Protein AF-A0A1B6CMI6-F1 (afdb_monomer)

Radius of gyration: 24.62 Å; Cα contacts (8 Å, |Δi|>4): 101; chains: 1; bounding box: 76×28×47 Å

Sequence (164 aa):
NYIMKTLNIPPCNDCINSSYYKLIMKIILICFFIKLALCAVEEEKDDFLVKLGETLKKELTEKTDKEPHLVVTDLYDYY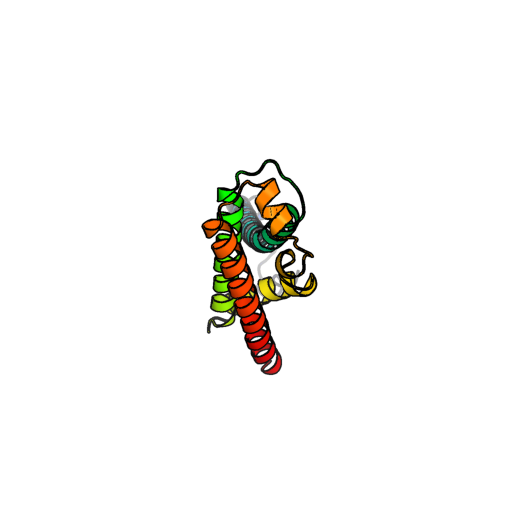NNLDDVLLLIKKKDAKERRKGMKLFRKIADQGGPPHLYADIDFDEVKELYGFKRKEMLNIKSIMNDTRELWERIELVSESKMRRH

pLDDT: mean 85.99, std 14.94, range [45.91, 98.31]

Nearest PDB structures (foldseek):
  4tx5-assembly1_A  TM=3.177E-01  e=3.308E+00  Homo sapiens
  4tx5-assembly1_B  TM=2.855E-01  e=5.852E+00  Homo sapiens
  8auw-assembly1_D  TM=3.269E-01  e=9.332E+00  Homo sapiens

Secondary structure (DSSP, 8-state):
--STTSS-----TTGGG-HHHHHHHHHHHHHHHHHHHHHHHHHHHHHHHHHHHHHHHHHHHS--SS-HHHHHHHHHHHHHHHHHHHHHHH-SSHHHHHHHHHHHHHHHTTTS-GGGSS---HHHHHHHHT--HHHHHHHHHHHHHHHHHHHHHHHHHHHHHTT-

Organism: NCBI:txid38151

Mean predicted aligned error: 10.54 Å

Foldseek 3Di:
DPPPPPDPDDPPVVCCPDPVVVVVVVVVVVVVVVVVVVVVVLVVVLVVLVVLLVVLLCLQAHADPDAPVVNLVSLVVSLVVLVCLLVQCPDPDPVSVVSSLSSLCVQVVVVHRNNLVHPGDLVVSCVSNVDDPVSSVSSVVSSVSSVVSNVVSVVSSVVVVVVD

Solvent-accessible surface area (backbone atoms only — not comparable to full-atom values): 9352 Å² total; per-residue (Å²): 136,80,79,71,78,82,55,97,67,79,89,62,82,74,54,77,76,34,70,64,52,57,49,51,52,51,51,54,50,50,53,50,50,54,53,50,53,55,52,51,57,55,51,54,60,61,46,44,62,55,52,50,26,52,50,49,28,47,60,46,66,42,88,64,96,68,58,55,70,54,59,54,48,51,54,52,50,51,41,52,56,49,49,50,34,45,52,26,49,67,41,86,53,67,68,52,18,49,50,18,47,51,49,50,47,62,36,48,79,69,79,35,67,50,45,79,74,49,85,60,52,66,70,56,43,30,62,72,53,66,53,50,73,70,53,52,49,50,53,55,48,54,54,48,55,39,49,57,51,48,56,51,40,51,56,54,50,55,64,56,62,78,75,112

Structure (mmCIF, N/CA/C/O backbone):
data_AF-A0A1B6CMI6-F1
#
_entry.id   AF-A0A1B6CMI6-F1
#
loop_
_atom_site.group_PDB
_atom_site.id
_atom_site.type_symbol
_atom_site.label_atom_id
_atom_site.label_alt_id
_atom_site.label_comp_id
_atom_site.label_asym_id
_atom_site.label_entity_id
_atom_site.label_seq_id
_atom_site.pdbx_PDB_ins_code
_atom_site.Cartn_x
_atom_site.Cartn_y
_atom_site.Cartn_z
_atom_site.occupancy
_atom_site.B_iso_or_equiv
_atom_site.auth_seq_id
_atom_site.auth_comp_id
_atom_site.auth_asym_id
_atom_site.auth_atom_id
_atom_site.pdbx_PDB_model_num
ATOM 1 N N . ASN A 1 1 ? 40.286 -15.797 -15.460 1.00 54.66 1 ASN A N 1
ATOM 2 C CA . ASN A 1 1 ? 41.377 -16.352 -16.293 1.00 54.66 1 ASN A CA 1
ATOM 3 C C . ASN A 1 1 ? 41.202 -16.193 -17.808 1.00 54.66 1 ASN A C 1
ATOM 5 O O . ASN A 1 1 ? 42.059 -16.670 -18.537 1.00 54.66 1 ASN A O 1
ATOM 9 N N . TYR A 1 2 ? 40.169 -15.498 -18.310 1.00 45.91 2 TYR A N 1
ATOM 10 C CA . TYR A 1 2 ? 39.928 -15.400 -19.763 1.00 45.91 2 TYR A CA 1
ATOM 11 C C . TYR A 1 2 ? 40.319 -14.054 -20.408 1.00 45.91 2 TYR A C 1
ATOM 13 O O . TYR A 1 2 ? 40.445 -13.983 -21.620 1.00 45.91 2 TYR A O 1
ATOM 21 N N . ILE A 1 3 ? 40.574 -13.001 -19.619 1.00 48.91 3 ILE A N 1
ATOM 22 C CA . ILE A 1 3 ? 40.917 -11.657 -20.141 1.00 48.91 3 ILE A CA 1
ATOM 23 C C . ILE A 1 3 ? 42.439 -11.480 -20.344 1.00 48.91 3 ILE A C 1
ATOM 25 O O . ILE A 1 3 ? 42.879 -10.640 -21.116 1.00 48.91 3 ILE A O 1
ATOM 29 N N . MET A 1 4 ? 43.263 -12.319 -19.709 1.00 47.09 4 MET A N 1
ATOM 30 C CA . MET A 1 4 ? 44.731 -12.186 -19.710 1.00 47.09 4 MET A CA 1
ATOM 31 C C . MET A 1 4 ? 45.427 -12.787 -20.946 1.00 47.09 4 MET A C 1
ATOM 33 O O . MET A 1 4 ? 46.638 -12.664 -21.070 1.00 47.09 4 MET A O 1
ATOM 37 N N . LYS A 1 5 ? 44.701 -13.458 -21.853 1.00 50.31 5 LYS A N 1
ATOM 38 C CA . LYS A 1 5 ? 45.305 -14.167 -23.001 1.00 50.31 5 LYS A CA 1
ATOM 39 C C . LYS A 1 5 ? 45.381 -13.357 -24.300 1.00 50.31 5 LYS A C 1
ATOM 41 O O . LYS A 1 5 ? 46.049 -13.798 -25.226 1.00 50.31 5 LYS A O 1
ATOM 46 N N . THR A 1 6 ? 44.727 -12.199 -24.394 1.00 52.09 6 THR A N 1
ATOM 47 C CA . THR A 1 6 ? 44.675 -11.399 -25.637 1.00 52.09 6 THR A CA 1
ATOM 48 C C . THR A 1 6 ? 45.660 -10.232 -25.675 1.00 52.09 6 THR A C 1
ATOM 50 O O . THR A 1 6 ? 45.819 -9.605 -26.717 1.00 52.09 6 THR A O 1
ATOM 53 N N . LEU A 1 7 ? 46.339 -9.936 -24.567 1.00 49.81 7 LEU A N 1
ATOM 54 C CA . LEU A 1 7 ? 47.323 -8.862 -24.463 1.00 49.81 7 LEU A CA 1
ATOM 55 C C . LEU A 1 7 ? 48.646 -9.507 -24.064 1.00 49.81 7 LEU A C 1
ATOM 57 O O . LEU A 1 7 ? 48.783 -9.978 -22.941 1.00 49.81 7 LEU A O 1
ATOM 61 N N . ASN A 1 8 ? 49.583 -9.595 -25.004 1.00 52.34 8 ASN A N 1
ATOM 62 C CA . ASN A 1 8 ? 50.879 -10.260 -24.865 1.00 52.34 8 ASN A CA 1
ATOM 63 C C . ASN A 1 8 ? 51.799 -9.492 -23.885 1.00 52.34 8 ASN A C 1
ATOM 65 O O . ASN A 1 8 ? 52.775 -8.866 -24.288 1.00 52.34 8 ASN A O 1
ATOM 69 N N . ILE A 1 9 ? 51.434 -9.461 -22.601 1.00 57.28 9 ILE A N 1
ATOM 70 C CA . ILE A 1 9 ? 52.144 -8.761 -21.528 1.00 57.28 9 ILE A CA 1
ATOM 71 C C . ILE A 1 9 ? 52.952 -9.816 -20.756 1.00 57.28 9 ILE A C 1
ATOM 73 O O . ILE A 1 9 ? 52.352 -10.756 -20.226 1.00 57.28 9 ILE A O 1
ATOM 77 N N . PRO A 1 10 ? 54.292 -9.710 -20.685 1.00 53.78 10 PRO A N 1
ATOM 78 C CA . PRO A 1 10 ? 55.108 -10.672 -19.952 1.00 53.78 10 PRO A CA 1
ATOM 79 C C . PRO A 1 10 ? 54.759 -10.653 -18.452 1.00 53.78 10 PRO A C 1
ATOM 81 O O . PRO A 1 10 ? 54.471 -9.581 -17.907 1.00 53.78 10 PRO A O 1
ATOM 84 N N . PRO A 1 11 ? 54.796 -11.806 -17.753 1.00 49.50 11 PRO A N 1
ATOM 85 C CA . PRO A 1 11 ? 54.530 -11.865 -16.323 1.00 49.50 11 PRO A CA 1
ATOM 86 C C . PRO A 1 11 ? 55.723 -11.270 -15.571 1.00 49.50 11 PRO A C 1
ATOM 88 O O . PRO A 1 11 ? 56.686 -11.957 -15.238 1.00 49.50 11 PRO A O 1
ATOM 91 N N . CYS A 1 12 ? 55.683 -9.964 -15.329 1.00 51.12 12 CYS A N 1
ATOM 92 C CA . CYS A 1 12 ? 56.662 -9.302 -14.482 1.00 51.12 12 CYS A CA 1
ATOM 93 C C . CYS A 1 12 ? 56.280 -9.550 -13.013 1.00 51.12 12 CYS A C 1
ATOM 95 O O . CYS A 1 12 ? 55.352 -8.932 -12.484 1.00 51.12 12 CYS A O 1
ATOM 97 N N . ASN A 1 13 ? 56.979 -10.489 -12.364 1.00 54.47 13 ASN A N 1
ATOM 98 C CA . ASN A 1 13 ? 56.755 -10.879 -10.964 1.00 54.47 13 ASN A CA 1
ATOM 99 C C . ASN A 1 13 ? 57.015 -9.743 -9.949 1.00 54.47 13 ASN A C 1
ATOM 101 O O . ASN A 1 13 ? 56.591 -9.855 -8.801 1.00 54.47 13 ASN A O 1
ATOM 105 N N . ASP A 1 14 ? 57.611 -8.624 -10.371 1.00 51.72 14 ASP A N 1
ATOM 106 C CA . ASP A 1 14 ? 57.876 -7.464 -9.508 1.00 51.72 14 ASP A CA 1
ATOM 107 C C . ASP A 1 14 ? 56.739 -6.424 -9.483 1.00 51.72 14 ASP A C 1
ATOM 109 O O . ASP A 1 14 ? 56.744 -5.497 -8.671 1.00 51.72 14 ASP A O 1
ATOM 113 N N . CYS A 1 15 ? 55.698 -6.574 -10.312 1.00 50.31 15 CYS A N 1
ATOM 114 C CA . CYS A 1 15 ? 54.590 -5.609 -10.352 1.00 50.31 15 CYS A CA 1
ATOM 115 C C . CYS A 1 15 ? 53.535 -5.814 -9.249 1.00 50.31 15 CYS A C 1
ATOM 117 O O . CYS A 1 15 ? 52.737 -4.912 -8.991 1.00 50.31 15 CYS A O 1
ATOM 119 N N . ILE A 1 16 ? 53.543 -6.959 -8.557 1.00 51.69 16 ILE A N 1
ATOM 120 C CA . ILE A 1 16 ? 52.557 -7.296 -7.512 1.00 51.69 16 ILE A CA 1
ATOM 121 C C . ILE A 1 16 ? 52.792 -6.472 -6.228 1.00 51.69 16 ILE A C 1
ATOM 123 O O . ILE A 1 16 ? 51.851 -6.189 -5.485 1.00 51.69 16 ILE A O 1
ATOM 127 N N . ASN A 1 17 ? 54.024 -6.000 -5.999 1.00 53.50 17 ASN A N 1
ATOM 128 C CA . ASN A 1 17 ? 54.374 -5.138 -4.863 1.00 53.50 17 ASN A CA 1
ATOM 129 C C . ASN A 1 17 ? 54.348 -3.634 -5.173 1.00 53.50 17 ASN A C 1
ATOM 131 O O . ASN A 1 17 ? 54.619 -2.825 -4.282 1.00 53.50 17 ASN A O 1
ATOM 135 N N . SER A 1 18 ? 53.973 -3.240 -6.395 1.00 63.34 18 SER A N 1
ATOM 136 C CA . SER A 1 18 ? 53.842 -1.830 -6.754 1.00 63.34 18 SER A CA 1
ATOM 137 C C . SER A 1 18 ? 52.729 -1.171 -5.934 1.00 63.34 18 SER A C 1
ATOM 139 O O . SER A 1 18 ? 51.590 -1.648 -5.895 1.00 63.34 18 SER A O 1
ATOM 141 N N . SER A 1 19 ? 53.053 -0.043 -5.291 1.00 70.69 19 SER A N 1
ATOM 142 C CA . SER A 1 19 ? 52.108 0.804 -4.541 1.00 70.69 19 SER A CA 1
ATOM 143 C C . SER A 1 19 ? 50.828 1.096 -5.345 1.00 70.69 19 SER A C 1
ATOM 145 O O . SER A 1 19 ? 49.725 1.144 -4.799 1.00 70.69 19 SER A O 1
ATOM 147 N N . TYR A 1 20 ? 50.963 1.169 -6.671 1.00 77.38 20 TYR A N 1
ATOM 148 C CA . TYR A 1 20 ? 49.873 1.384 -7.614 1.00 77.38 20 TYR A CA 1
ATOM 149 C C . TYR A 1 20 ? 48.860 0.224 -7.669 1.00 77.38 20 TYR A C 1
ATOM 151 O O . TYR A 1 20 ? 47.656 0.464 -7.655 1.00 77.38 20 TYR A O 1
ATOM 159 N N . TYR A 1 21 ? 49.309 -1.038 -7.643 1.00 77.50 21 TYR A N 1
ATOM 160 C CA . TYR A 1 21 ? 48.410 -2.202 -7.645 1.00 77.50 21 TYR A CA 1
ATOM 161 C C . TYR A 1 21 ? 47.622 -2.304 -6.332 1.00 77.50 21 TYR A C 1
ATOM 163 O O . TYR A 1 21 ? 46.419 -2.564 -6.336 1.00 77.50 21 TYR A O 1
ATOM 171 N N . LYS A 1 22 ? 48.273 -2.008 -5.199 1.00 80.12 22 LYS A N 1
ATOM 172 C CA . LYS A 1 22 ? 47.609 -1.933 -3.886 1.00 80.12 22 LYS A CA 1
ATOM 173 C C . LYS A 1 22 ? 46.542 -0.834 -3.860 1.00 80.12 22 LYS A C 1
ATOM 175 O O . LYS A 1 22 ? 45.477 -1.044 -3.283 1.00 80.12 22 LYS A O 1
ATOM 180 N N . LEU A 1 23 ? 46.801 0.310 -4.497 1.00 85.00 23 LEU A N 1
ATOM 181 C CA . LEU A 1 23 ? 45.825 1.393 -4.632 1.00 85.00 23 LEU A CA 1
ATOM 182 C C . LEU A 1 23 ? 44.643 0.989 -5.527 1.00 85.00 23 LEU A C 1
ATOM 184 O O . LEU A 1 23 ? 43.497 1.166 -5.121 1.00 85.00 23 LEU A O 1
ATOM 188 N N . ILE A 1 24 ? 44.900 0.383 -6.691 1.00 85.94 24 ILE A N 1
ATOM 189 C CA . ILE A 1 24 ? 43.844 -0.099 -7.595 1.00 85.94 24 ILE A CA 1
ATOM 190 C C . ILE A 1 24 ? 42.957 -1.136 -6.903 1.00 85.94 24 ILE A C 1
ATOM 192 O O . ILE A 1 24 ? 41.735 -1.023 -6.952 1.00 85.94 24 ILE A O 1
ATOM 196 N N . MET A 1 25 ? 43.544 -2.113 -6.208 1.00 86.12 25 MET A N 1
ATOM 197 C CA . MET A 1 25 ? 42.770 -3.135 -5.496 1.00 86.12 25 MET A CA 1
ATOM 198 C C . MET A 1 25 ? 41.909 -2.534 -4.379 1.00 86.12 25 MET A C 1
ATOM 200 O O . MET A 1 25 ? 40.765 -2.948 -4.205 1.0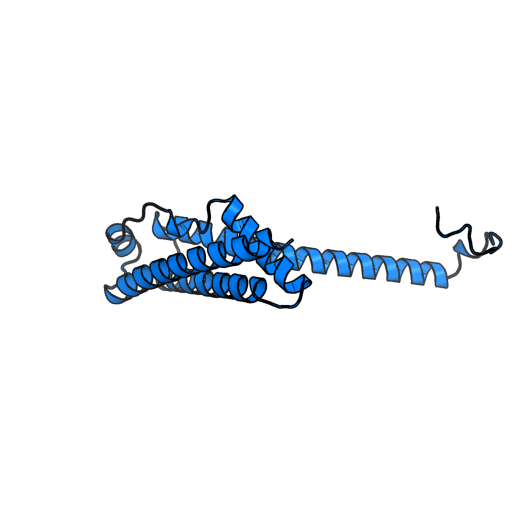0 86.12 25 MET A O 1
ATOM 204 N N . LYS A 1 26 ? 42.408 -1.513 -3.666 1.00 88.44 26 LYS A N 1
ATOM 205 C CA . LYS A 1 26 ? 41.605 -0.762 -2.686 1.00 88.44 26 LYS A CA 1
ATOM 206 C C . LYS A 1 26 ? 40.438 -0.028 -3.347 1.00 88.44 26 LYS A C 1
ATOM 208 O O . LYS A 1 26 ? 39.331 -0.093 -2.824 1.00 88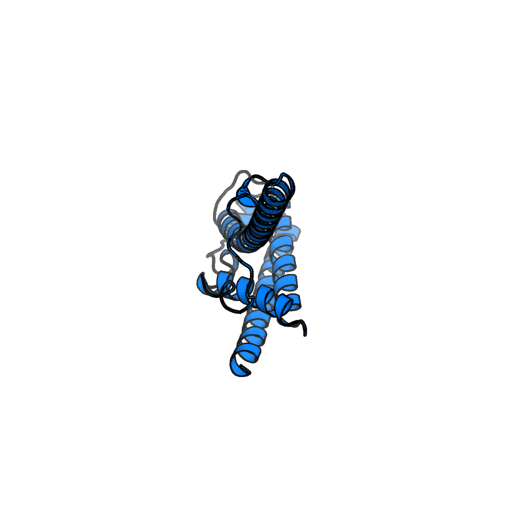.44 26 LYS A O 1
ATOM 213 N N . ILE A 1 27 ? 40.655 0.620 -4.493 1.00 91.06 27 ILE A N 1
ATOM 214 C CA . ILE A 1 27 ? 39.586 1.302 -5.240 1.00 91.06 27 ILE A CA 1
ATOM 215 C C . ILE A 1 27 ? 38.527 0.295 -5.702 1.00 91.06 27 ILE A C 1
ATOM 217 O O . ILE A 1 27 ? 37.341 0.529 -5.491 1.00 91.06 27 ILE A O 1
ATOM 221 N N . ILE A 1 28 ? 38.933 -0.851 -6.259 1.00 90.38 28 ILE A N 1
ATOM 222 C CA . ILE A 1 28 ? 38.005 -1.910 -6.688 1.00 90.38 28 ILE A CA 1
ATOM 223 C C . ILE A 1 28 ? 37.170 -2.417 -5.507 1.00 90.38 28 ILE A C 1
ATOM 225 O O . ILE A 1 28 ? 35.954 -2.550 -5.638 1.00 90.38 28 ILE A O 1
ATOM 229 N N . LEU A 1 29 ? 37.797 -2.656 -4.350 1.00 87.50 29 LEU A N 1
ATOM 230 C CA . LEU A 1 29 ? 37.088 -3.062 -3.134 1.00 87.50 29 LEU A CA 1
ATOM 231 C C . LEU A 1 29 ? 36.087 -1.994 -2.686 1.00 87.50 29 LEU A C 1
ATOM 233 O O . LEU A 1 29 ? 34.929 -2.321 -2.444 1.00 87.50 29 LEU A O 1
ATOM 237 N N . ILE A 1 30 ? 36.488 -0.721 -2.640 1.00 91.88 30 ILE A N 1
ATOM 238 C CA . ILE A 1 30 ? 35.594 0.389 -2.282 1.00 91.88 30 ILE A CA 1
ATOM 239 C C . ILE A 1 30 ? 34.406 0.459 -3.251 1.00 91.88 30 ILE A C 1
ATOM 241 O O . ILE A 1 30 ? 33.263 0.516 -2.808 1.00 91.88 30 ILE A O 1
ATOM 245 N N . CYS A 1 31 ? 34.640 0.382 -4.563 1.00 88.19 31 CYS A N 1
ATOM 246 C CA . CYS A 1 31 ? 33.568 0.370 -5.560 1.00 88.19 31 CYS A CA 1
ATOM 247 C C . CYS A 1 31 ? 32.624 -0.831 -5.392 1.00 88.19 31 CYS A C 1
ATOM 249 O O . CYS A 1 31 ? 31.414 -0.686 -5.564 1.00 88.19 31 CYS A O 1
ATOM 251 N N . PHE A 1 32 ? 33.153 -2.006 -5.040 1.00 88.56 32 PHE A N 1
ATOM 252 C CA . PHE A 1 32 ? 32.350 -3.194 -4.758 1.00 88.56 32 PHE A CA 1
ATOM 253 C C . PHE A 1 32 ? 31.466 -3.001 -3.518 1.00 88.56 32 PHE A C 1
ATOM 255 O O . PHE A 1 32 ? 30.269 -3.276 -3.585 1.00 88.56 32 PHE A O 1
ATOM 262 N N . PHE A 1 33 ? 32.013 -2.448 -2.431 1.00 85.50 33 PHE A N 1
ATOM 263 C CA . PHE A 1 33 ? 31.244 -2.131 -1.224 1.00 85.50 33 PHE A CA 1
ATOM 264 C C . PHE A 1 33 ? 30.186 -1.051 -1.467 1.00 85.50 33 PHE A C 1
ATOM 266 O O . PHE A 1 33 ? 29.057 -1.206 -1.011 1.00 85.50 33 PHE A O 1
ATOM 273 N N . ILE A 1 34 ? 30.498 -0.003 -2.237 1.00 86.25 34 ILE A N 1
ATOM 274 C CA . ILE A 1 34 ? 29.516 1.026 -2.620 1.00 86.25 34 ILE A CA 1
ATOM 275 C C . ILE A 1 34 ? 28.369 0.399 -3.420 1.00 86.25 34 ILE A C 1
ATOM 277 O O . ILE A 1 34 ? 27.202 0.686 -3.163 1.00 86.25 34 ILE A O 1
ATOM 281 N N . LYS A 1 35 ? 28.683 -0.488 -4.372 1.00 83.31 35 LYS A N 1
ATOM 282 C CA . LYS A 1 35 ? 27.668 -1.183 -5.170 1.00 83.31 35 LYS A CA 1
ATOM 283 C C . LYS A 1 35 ? 26.794 -2.101 -4.311 1.00 83.31 35 LYS A C 1
ATOM 285 O O . LYS A 1 35 ? 25.584 -2.114 -4.501 1.00 83.31 35 LYS A O 1
ATOM 290 N N . LEU A 1 36 ? 27.392 -2.829 -3.367 1.00 75.25 36 LEU A N 1
ATOM 291 C CA . LEU A 1 36 ? 26.663 -3.652 -2.397 1.00 75.25 36 LEU A CA 1
ATOM 292 C C . LEU A 1 36 ? 25.728 -2.811 -1.522 1.00 75.25 36 LEU A C 1
ATOM 294 O O . LEU A 1 36 ? 24.559 -3.158 -1.387 1.00 75.25 36 LEU A O 1
ATOM 298 N N . ALA A 1 37 ? 26.217 -1.694 -0.980 1.00 73.06 37 ALA A N 1
ATOM 299 C CA . ALA A 1 37 ? 25.420 -0.800 -0.144 1.00 73.06 37 ALA A CA 1
ATOM 300 C C . ALA A 1 37 ? 24.226 -0.208 -0.912 1.00 73.06 37 ALA A C 1
ATOM 302 O O . ALA A 1 37 ? 23.112 -0.188 -0.399 1.00 73.06 37 ALA A O 1
ATOM 303 N N . LEU A 1 38 ? 24.430 0.207 -2.167 1.00 71.31 38 LEU A N 1
ATOM 304 C CA . LEU A 1 38 ? 23.347 0.692 -3.030 1.00 71.31 38 LEU A CA 1
ATOM 305 C C . LEU A 1 38 ? 22.291 -0.385 -3.316 1.00 71.31 38 LEU A C 1
ATOM 307 O O . LEU A 1 38 ? 21.104 -0.071 -3.315 1.00 71.31 38 LEU A O 1
ATOM 311 N N . CYS A 1 39 ? 22.701 -1.639 -3.537 1.00 67.81 39 CYS A N 1
ATOM 312 C CA . CYS A 1 39 ? 21.754 -2.742 -3.714 1.00 67.81 39 CYS A CA 1
ATOM 313 C C . CYS A 1 39 ? 20.921 -2.995 -2.448 1.00 67.81 39 CYS A C 1
ATOM 315 O O . CYS A 1 39 ? 19.715 -3.193 -2.557 1.00 67.81 39 CYS A O 1
ATOM 317 N N . ALA A 1 40 ? 21.540 -2.954 -1.263 1.00 62.44 40 ALA A N 1
ATOM 318 C CA . ALA A 1 40 ? 20.844 -3.186 0.004 1.00 62.44 40 ALA A CA 1
ATOM 319 C C . ALA A 1 40 ? 19.756 -2.130 0.279 1.00 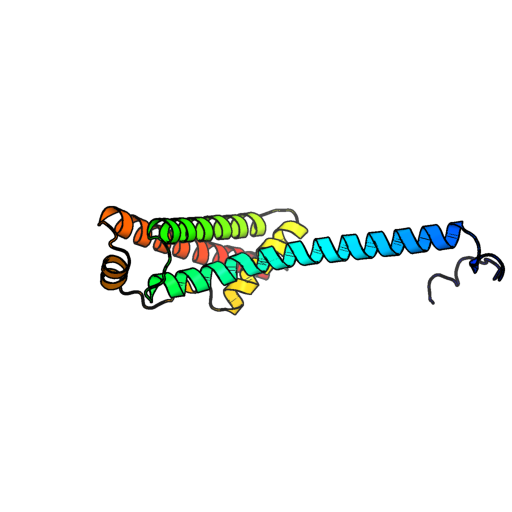62.44 40 ALA A C 1
ATOM 321 O O . ALA A 1 40 ? 18.652 -2.472 0.692 1.00 62.44 40 ALA A O 1
ATOM 322 N N . VAL A 1 41 ? 20.033 -0.856 -0.024 1.00 63.47 41 VAL A N 1
ATOM 323 C CA . VAL A 1 41 ? 19.056 0.238 0.136 1.00 63.47 41 VAL A CA 1
ATOM 324 C C . VAL A 1 41 ? 17.857 0.086 -0.813 1.00 63.47 41 VAL A C 1
ATOM 326 O O . VAL A 1 41 ? 16.737 0.445 -0.450 1.00 63.47 41 VAL A O 1
ATOM 329 N N . GLU A 1 42 ? 18.056 -0.439 -2.030 1.00 62.19 42 GLU A N 1
ATOM 330 C CA . GLU A 1 42 ? 16.937 -0.717 -2.946 1.00 62.19 42 GLU A CA 1
ATOM 331 C C . GLU A 1 42 ? 16.047 -1.866 -2.430 1.00 62.19 42 GLU A C 1
ATOM 333 O O . GLU A 1 42 ? 14.827 -1.775 -2.542 1.00 62.19 42 GLU A O 1
ATOM 338 N N . GLU A 1 43 ? 16.616 -2.910 -1.818 1.00 65.25 43 GLU A N 1
ATOM 339 C CA . GLU A 1 43 ? 15.827 -4.016 -1.246 1.00 65.25 43 GLU A CA 1
ATOM 340 C C . GLU A 1 43 ? 15.007 -3.604 -0.017 1.00 65.25 43 GLU A C 1
ATOM 342 O O . GLU A 1 43 ? 13.869 -4.049 0.134 1.00 65.25 43 GLU A O 1
ATOM 347 N N . GLU A 1 44 ? 15.533 -2.713 0.824 1.00 65.31 44 GLU A N 1
ATOM 348 C CA . GLU A 1 44 ? 14.828 -2.226 2.015 1.00 65.31 44 GLU A CA 1
ATOM 349 C C . GLU A 1 44 ? 13.540 -1.466 1.656 1.00 65.31 44 GLU A C 1
ATOM 351 O O . GLU A 1 44 ? 12.496 -1.661 2.283 1.00 65.31 44 GLU A O 1
ATOM 356 N N . LYS A 1 45 ? 13.576 -0.660 0.586 1.00 64.06 45 LYS A N 1
ATOM 357 C CA . LYS A 1 45 ? 12.376 0.015 0.067 1.00 64.06 45 LYS A CA 1
ATOM 358 C C . LYS A 1 45 ? 11.371 -0.960 -0.535 1.00 64.06 45 LYS A C 1
ATOM 360 O O . LYS A 1 45 ? 10.169 -0.761 -0.380 1.00 64.06 45 LYS A O 1
ATOM 365 N N . ASP A 1 46 ? 11.844 -2.028 -1.176 1.00 70.56 46 ASP A N 1
ATOM 366 C CA . ASP A 1 46 ? 10.958 -3.060 -1.715 1.00 70.56 46 ASP A CA 1
ATOM 367 C C . ASP A 1 46 ? 10.242 -3.842 -0.602 1.00 70.56 46 ASP A C 1
ATOM 369 O O . ASP A 1 46 ? 9.170 -4.406 -0.816 1.00 70.56 46 ASP A O 1
ATOM 373 N N . ASP A 1 47 ? 10.848 -3.960 0.578 1.00 83.06 47 ASP A N 1
ATOM 374 C CA . ASP A 1 47 ? 10.254 -4.584 1.766 1.00 83.06 47 ASP A CA 1
ATOM 375 C C . ASP A 1 47 ? 9.247 -3.677 2.475 1.00 83.06 47 ASP A C 1
ATOM 377 O O . ASP A 1 47 ? 8.311 -4.181 3.098 1.00 83.06 47 ASP A O 1
ATOM 381 N N . PHE A 1 48 ? 9.442 -2.359 2.402 1.00 89.25 48 PHE A N 1
ATOM 382 C CA . PHE A 1 48 ? 8.640 -1.387 3.139 1.00 89.25 48 PHE A CA 1
ATOM 383 C C . PHE A 1 48 ? 7.145 -1.535 2.854 1.00 89.25 48 PHE A C 1
ATOM 385 O O . PHE A 1 48 ? 6.364 -1.674 3.790 1.00 89.25 48 PHE A O 1
ATOM 392 N N . LEU A 1 49 ? 6.747 -1.574 1.579 1.00 91.50 49 LEU A N 1
ATOM 393 C CA . LEU A 1 49 ? 5.329 -1.610 1.210 1.00 91.50 49 LEU A CA 1
ATOM 394 C C . LEU A 1 49 ? 4.651 -2.912 1.654 1.00 91.50 49 LEU A C 1
ATOM 396 O O . LEU A 1 49 ? 3.516 -2.898 2.113 1.00 91.50 49 LEU A O 1
ATOM 400 N N . VAL A 1 50 ? 5.364 -4.036 1.589 1.00 92.81 50 VAL A N 1
ATOM 401 C CA . VAL A 1 50 ? 4.871 -5.324 2.096 1.00 92.81 50 VAL A CA 1
ATOM 402 C C . VAL A 1 50 ? 4.648 -5.256 3.607 1.00 92.81 50 VAL A C 1
ATOM 404 O O . VAL A 1 50 ? 3.562 -5.572 4.088 1.00 92.81 50 VAL A O 1
ATOM 407 N N . LYS A 1 51 ? 5.658 -4.787 4.348 1.00 93.88 51 LYS A N 1
ATOM 408 C CA . LYS A 1 51 ? 5.595 -4.659 5.810 1.00 93.88 51 LYS A CA 1
ATOM 409 C C . LYS A 1 51 ? 4.495 -3.696 6.242 1.00 93.88 51 LYS A C 1
ATOM 411 O O . LYS A 1 51 ? 3.759 -4.009 7.168 1.00 93.88 51 LYS A O 1
ATOM 416 N N . LEU A 1 52 ? 4.349 -2.566 5.552 1.00 95.44 52 LEU A N 1
ATOM 417 C CA . LEU A 1 52 ? 3.296 -1.590 5.822 1.00 95.44 52 LEU A CA 1
ATOM 418 C C . LEU A 1 52 ? 1.906 -2.209 5.643 1.00 95.44 52 LEU A C 1
ATOM 420 O O . LEU A 1 52 ? 1.028 -1.989 6.469 1.00 95.44 52 LEU A O 1
ATOM 424 N N . GLY A 1 53 ? 1.718 -3.034 4.610 1.00 95.75 53 GLY A N 1
ATOM 425 C CA . GLY A 1 53 ? 0.463 -3.751 4.396 1.00 95.75 53 GLY A CA 1
ATOM 426 C C . GLY A 1 53 ? 0.114 -4.691 5.548 1.00 95.75 53 GLY A C 1
ATOM 427 O O . GLY A 1 53 ? -1.023 -4.678 6.014 1.00 95.75 53 GLY A O 1
ATOM 428 N N . GLU A 1 54 ? 1.071 -5.500 6.005 1.00 95.38 54 GLU A N 1
ATOM 429 C CA . GLU A 1 54 ? 0.863 -6.427 7.128 1.00 95.38 54 GLU A CA 1
ATOM 430 C C . GLU A 1 54 ? 0.610 -5.688 8.446 1.00 95.38 54 GLU A C 1
ATOM 432 O O . GLU A 1 54 ? -0.271 -6.064 9.220 1.00 95.38 54 GLU A O 1
ATOM 437 N N . THR A 1 55 ? 1.333 -4.593 8.680 1.00 95.19 55 THR A N 1
ATOM 438 C CA . THR A 1 55 ? 1.102 -3.703 9.821 1.00 95.19 55 THR A CA 1
ATOM 439 C C . THR A 1 55 ? -0.314 -3.131 9.795 1.00 95.19 55 THR A C 1
ATOM 441 O O . THR A 1 55 ? -1.024 -3.233 10.790 1.00 95.19 55 THR A O 1
ATOM 444 N N . LEU A 1 56 ? -0.763 -2.610 8.649 1.00 96.38 56 LEU A N 1
ATOM 445 C CA . LEU A 1 56 ? -2.123 -2.095 8.480 1.00 96.38 56 LEU A CA 1
ATOM 446 C C . LEU A 1 56 ? -3.181 -3.171 8.695 1.00 96.38 56 LEU A C 1
ATOM 448 O O . LEU A 1 56 ? -4.185 -2.916 9.349 1.00 96.38 56 LEU A O 1
ATOM 452 N N . LYS A 1 57 ? -2.958 -4.380 8.173 1.00 95.88 57 LYS A N 1
ATOM 453 C CA . LYS A 1 57 ? -3.851 -5.512 8.417 1.00 95.88 57 LYS A CA 1
ATOM 454 C C . LYS A 1 57 ? -4.010 -5.740 9.915 1.00 95.88 57 LYS A C 1
ATOM 456 O O . LYS A 1 57 ? -5.136 -5.765 10.390 1.00 95.88 57 LYS A O 1
ATOM 461 N N . LYS A 1 58 ? -2.900 -5.829 10.650 1.00 95.19 58 LYS A N 1
ATOM 462 C CA . LYS A 1 58 ? -2.920 -6.010 12.104 1.00 95.19 58 LYS A CA 1
ATOM 463 C C . LYS A 1 58 ? -3.642 -4.865 12.819 1.00 95.19 58 LYS A C 1
ATOM 465 O O . LYS A 1 58 ? -4.466 -5.118 13.686 1.00 95.19 58 LYS A O 1
ATOM 470 N N . GLU A 1 59 ? -3.352 -3.620 12.453 1.00 94.00 59 GLU A N 1
ATOM 471 C CA . GLU A 1 59 ? -3.971 -2.426 13.048 1.00 94.00 59 GLU A CA 1
ATOM 472 C C . GLU A 1 59 ? -5.474 -2.320 12.772 1.00 94.00 59 GLU A C 1
ATOM 474 O O . GLU A 1 59 ? -6.198 -1.710 13.550 1.00 94.00 59 GLU A O 1
ATOM 479 N N . LEU A 1 60 ? -5.962 -2.910 11.681 1.00 93.88 60 LEU A N 1
ATOM 480 C CA . LEU A 1 60 ? -7.382 -2.907 11.327 1.00 93.88 60 LEU A CA 1
ATOM 481 C C . LEU A 1 60 ? -8.146 -4.131 11.840 1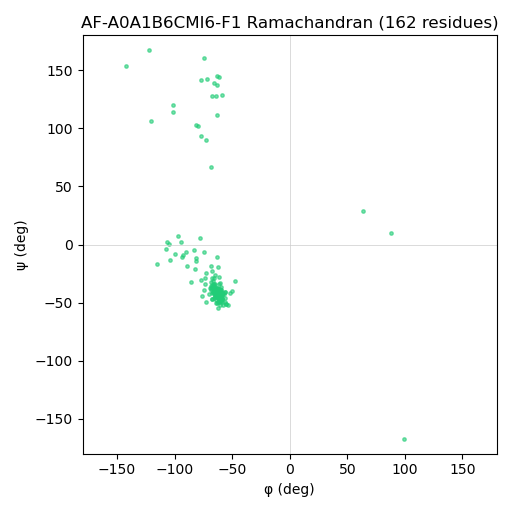.00 93.88 60 LEU A C 1
ATOM 483 O O . LEU A 1 60 ? -9.368 -4.147 11.740 1.00 93.88 60 LEU A O 1
ATOM 487 N N . THR A 1 61 ? -7.464 -5.148 12.368 1.00 93.75 61 THR A N 1
ATOM 488 C CA . THR A 1 61 ? -8.109 -6.360 12.902 1.00 93.75 61 THR A CA 1
ATOM 489 C C . THR A 1 61 ? -7.911 -6.544 14.400 1.00 93.75 61 THR A C 1
ATOM 491 O O . THR A 1 61 ? -8.599 -7.350 15.011 1.00 93.75 61 THR A O 1
ATOM 494 N N . GLU A 1 62 ? -6.944 -5.856 15.004 1.00 91.62 62 GLU A N 1
ATOM 495 C CA . GLU A 1 62 ? -6.568 -6.046 16.401 1.00 91.62 62 GLU A CA 1
ATOM 496 C C . GLU A 1 62 ? -6.219 -4.711 17.062 1.00 91.62 62 GLU A C 1
ATOM 498 O O . GLU A 1 62 ? -5.736 -3.770 16.427 1.00 91.62 62 GLU A O 1
ATOM 503 N N . LYS A 1 63 ? -6.382 -4.639 18.388 1.00 83.00 63 LYS A N 1
ATOM 504 C CA . LYS A 1 63 ? -5.903 -3.489 19.155 1.00 83.00 63 LYS A CA 1
ATOM 505 C C . LYS A 1 63 ? -4.378 -3.441 19.145 1.00 83.00 63 LYS A C 1
ATOM 507 O O . LYS A 1 63 ? -3.717 -4.389 19.565 1.00 83.00 63 LYS A O 1
ATOM 512 N N . THR A 1 64 ? -3.823 -2.294 18.773 1.00 88.88 64 THR A N 1
ATOM 513 C CA . THR A 1 64 ? -2.391 -2.004 18.917 1.00 88.88 64 THR A CA 1
ATOM 514 C C . THR A 1 64 ? -2.182 -0.750 19.766 1.00 88.88 64 THR A C 1
ATOM 516 O O . THR A 1 64 ? -3.121 0.005 20.014 1.00 88.88 64 THR A O 1
ATOM 519 N N . ASP A 1 65 ? -0.946 -0.507 20.207 1.00 90.12 65 ASP A N 1
ATOM 520 C CA . ASP A 1 65 ? -0.582 0.694 20.980 1.00 90.12 65 ASP A CA 1
ATOM 521 C C . ASP A 1 65 ? -0.431 1.953 20.107 1.00 90.12 65 ASP A C 1
ATOM 523 O O . ASP A 1 65 ? 0.017 3.002 20.573 1.00 90.12 65 ASP A O 1
ATOM 527 N N . LYS A 1 66 ? -0.757 1.856 18.816 1.00 92.06 66 LYS A N 1
ATOM 528 C CA . LYS A 1 66 ? -0.552 2.937 17.863 1.00 92.06 66 LYS A CA 1
ATOM 529 C C . LYS A 1 66 ? -1.614 4.016 18.008 1.00 92.06 66 LYS A C 1
ATOM 531 O O . LYS A 1 66 ? -2.796 3.737 18.193 1.00 92.06 66 LYS A O 1
ATOM 536 N N . GLU A 1 67 ? -1.194 5.267 17.866 1.00 92.88 67 GLU A N 1
ATOM 537 C CA . GLU A 1 67 ? -2.132 6.379 17.899 1.00 92.88 67 GLU A CA 1
ATOM 538 C C . GLU A 1 67 ? -3.095 6.338 16.697 1.00 92.88 67 GLU A C 1
ATOM 540 O O . GLU A 1 67 ? -2.650 6.113 15.568 1.00 92.88 67 GLU A O 1
ATOM 545 N N . PRO A 1 68 ? -4.398 6.628 16.894 1.00 91.06 68 PRO A N 1
ATOM 546 C CA . PRO A 1 68 ? -5.415 6.531 15.842 1.00 91.06 68 PRO A CA 1
ATOM 547 C C . PRO A 1 68 ? -5.052 7.282 14.556 1.00 91.06 68 PRO A C 1
ATOM 549 O O . PRO A 1 68 ? -5.236 6.785 13.447 1.00 91.06 68 PRO A O 1
ATOM 552 N N . HIS A 1 69 ? -4.492 8.485 14.695 1.00 91.81 69 HIS A N 1
ATOM 553 C CA . HIS A 1 69 ? -4.136 9.320 13.553 1.00 91.81 69 HIS A CA 1
ATOM 554 C C . HIS A 1 69 ? -3.013 8.708 12.698 1.00 91.81 69 HIS A C 1
ATOM 556 O O . HIS A 1 69 ? -2.987 8.932 11.492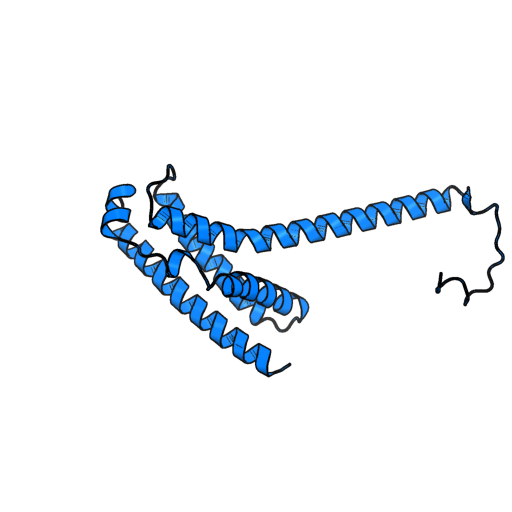 1.00 91.81 69 HIS A O 1
ATOM 562 N N . LEU A 1 70 ? -2.120 7.910 13.295 1.00 94.00 70 LEU A N 1
ATOM 563 C CA . LEU A 1 70 ? -1.038 7.237 12.577 1.00 94.00 70 LEU A CA 1
ATOM 564 C C . LEU A 1 70 ? -1.559 6.064 11.742 1.00 94.00 70 LEU A C 1
ATOM 566 O O . LEU A 1 70 ? -1.055 5.849 10.652 1.00 94.00 70 LEU A O 1
ATOM 570 N N . VAL A 1 71 ? -2.594 5.347 12.195 1.00 94.06 71 VAL A N 1
ATOM 571 C CA . VAL A 1 71 ? -3.239 4.291 11.384 1.00 94.06 71 VAL A CA 1
ATOM 572 C C . VAL A 1 71 ? -3.809 4.886 10.093 1.00 94.06 71 VAL A C 1
ATOM 574 O O . VAL A 1 71 ? -3.642 4.340 9.004 1.00 94.06 71 VAL A O 1
ATOM 577 N N . VAL A 1 72 ? -4.453 6.053 10.201 1.00 94.75 72 VAL A N 1
ATOM 578 C CA . VAL A 1 72 ? -4.985 6.772 9.037 1.00 94.75 72 VAL A CA 1
ATOM 579 C C . VAL A 1 72 ? -3.855 7.243 8.120 1.00 94.75 72 VAL A C 1
ATOM 581 O O . VAL A 1 72 ? -3.974 7.099 6.906 1.00 94.75 72 VAL A O 1
ATOM 584 N N . THR A 1 73 ? -2.766 7.781 8.674 1.00 95.81 73 THR A N 1
ATOM 585 C CA . THR A 1 73 ? -1.584 8.180 7.892 1.00 95.81 73 THR A CA 1
ATOM 586 C C . THR A 1 73 ? -1.001 7.001 7.121 1.00 95.81 73 THR A C 1
ATOM 588 O O . THR A 1 73 ? -0.804 7.115 5.915 1.00 95.81 73 THR A O 1
ATOM 591 N N . ASP A 1 74 ? -0.823 5.851 7.768 1.00 96.44 74 ASP A N 1
ATOM 592 C CA . ASP A 1 74 ? -0.262 4.657 7.138 1.00 96.44 74 ASP A CA 1
ATOM 593 C C . ASP A 1 74 ? -1.124 4.144 5.976 1.00 96.44 74 ASP A C 1
ATOM 595 O O . ASP A 1 74 ? -0.581 3.679 4.973 1.00 96.44 74 ASP A O 1
ATOM 599 N N . LEU A 1 75 ? -2.456 4.274 6.054 1.00 97.38 75 LEU A N 1
ATOM 600 C CA . LEU A 1 75 ? -3.352 3.955 4.935 1.00 97.38 75 LEU A CA 1
ATOM 601 C C . LEU A 1 75 ? -3.087 4.851 3.718 1.00 97.38 75 LEU A C 1
ATOM 603 O O . LEU A 1 75 ? -3.007 4.360 2.590 1.00 97.38 75 LEU A O 1
ATOM 607 N N . TYR A 1 76 ? -2.933 6.160 3.935 1.00 97.44 76 TYR A N 1
ATOM 608 C CA . TYR A 1 76 ? -2.593 7.093 2.858 1.00 97.44 76 TYR A CA 1
ATOM 609 C C . TYR A 1 76 ? -1.189 6.846 2.314 1.00 97.44 76 TYR A C 1
ATOM 611 O O . TYR A 1 76 ? -0.989 6.883 1.100 1.00 97.44 76 TYR A O 1
ATOM 619 N N . ASP A 1 77 ? -0.225 6.563 3.185 1.00 96.69 77 ASP A N 1
ATOM 620 C CA . ASP A 1 77 ? 1.135 6.241 2.772 1.00 96.69 77 ASP A CA 1
ATOM 621 C C . ASP A 1 77 ? 1.150 4.976 1.918 1.00 96.69 77 ASP A C 1
ATOM 623 O O . ASP A 1 77 ? 1.778 4.963 0.859 1.00 96.69 77 ASP A O 1
ATOM 627 N N . TYR A 1 78 ? 0.405 3.939 2.301 1.00 97.38 78 TYR A N 1
ATOM 628 C CA . TYR A 1 78 ? 0.285 2.727 1.498 1.00 97.38 78 TYR A CA 1
ATOM 629 C C . TYR A 1 78 ? -0.303 3.020 0.113 1.00 97.38 78 TYR A C 1
ATOM 631 O O . TYR A 1 78 ? 0.270 2.603 -0.897 1.00 97.38 78 TYR A O 1
ATOM 639 N N . TYR A 1 79 ? -1.403 3.777 0.051 1.00 97.94 79 TYR A N 1
ATOM 640 C CA . TYR A 1 79 ? -2.020 4.201 -1.208 1.00 97.94 79 TYR A CA 1
ATOM 641 C C . TYR A 1 79 ? -1.032 4.963 -2.104 1.00 97.94 79 TYR A C 1
ATOM 643 O O . TYR A 1 79 ? -0.861 4.619 -3.274 1.00 97.94 79 TYR A O 1
ATOM 651 N N . ASN A 1 80 ? -0.335 5.961 -1.555 1.00 96.88 80 ASN A N 1
ATOM 652 C CA . ASN A 1 80 ? 0.617 6.781 -2.307 1.00 96.88 80 ASN A CA 1
ATOM 653 C C . ASN A 1 80 ? 1.781 5.940 -2.848 1.00 96.88 80 ASN A C 1
ATOM 655 O O . ASN A 1 80 ? 2.163 6.075 -4.010 1.00 96.88 80 ASN A O 1
ATOM 659 N N . ASN A 1 81 ? 2.306 5.020 -2.036 1.00 95.38 81 ASN A N 1
ATOM 660 C CA . ASN A 1 81 ? 3.362 4.108 -2.471 1.00 95.38 81 ASN A CA 1
ATOM 661 C C . ASN A 1 81 ? 2.871 3.134 -3.560 1.00 95.38 81 ASN A C 1
ATOM 663 O O . ASN A 1 81 ? 3.632 2.800 -4.469 1.00 95.38 81 ASN A O 1
ATOM 667 N N . LEU A 1 82 ? 1.609 2.689 -3.520 1.00 96.44 82 LEU A N 1
ATOM 668 C CA . LEU A 1 82 ? 1.028 1.918 -4.623 1.00 96.44 82 LEU A CA 1
ATOM 669 C C . LEU A 1 82 ? 0.859 2.755 -5.898 1.00 96.44 82 LEU A C 1
ATOM 671 O O . LEU A 1 82 ? 1.085 2.238 -6.996 1.00 96.44 82 LEU A O 1
ATOM 675 N N . ASP A 1 83 ? 0.495 4.032 -5.790 1.00 97.06 83 ASP A N 1
ATOM 676 C CA . ASP A 1 83 ? 0.381 4.896 -6.969 1.00 97.06 83 ASP A CA 1
ATOM 677 C C . ASP A 1 83 ? 1.758 5.099 -7.615 1.00 97.06 83 ASP A C 1
ATOM 679 O O . ASP A 1 83 ? 1.903 4.966 -8.833 1.00 97.06 83 ASP A O 1
ATOM 683 N N . ASP A 1 84 ? 2.808 5.253 -6.806 1.00 95.62 84 ASP A N 1
ATOM 684 C CA . ASP A 1 84 ? 4.192 5.260 -7.284 1.00 95.62 84 ASP A CA 1
ATOM 685 C C . ASP A 1 84 ? 4.555 3.966 -8.029 1.00 95.62 84 ASP A C 1
ATOM 687 O O . ASP A 1 84 ? 5.166 4.016 -9.105 1.00 95.62 84 ASP A O 1
ATOM 691 N N . VAL A 1 85 ? 4.128 2.798 -7.533 1.00 95.88 85 VAL A N 1
ATOM 692 C CA . VAL A 1 85 ? 4.297 1.519 -8.246 1.00 95.88 85 VAL A CA 1
ATOM 693 C C . VAL A 1 85 ? 3.619 1.571 -9.617 1.00 95.88 85 VAL A C 1
ATOM 695 O O . VAL A 1 85 ? 4.239 1.225 -10.631 1.00 95.88 85 VAL A O 1
ATOM 698 N N . LEU A 1 86 ? 2.379 2.056 -9.696 1.00 96.75 86 LEU A N 1
ATOM 699 C CA . LEU A 1 86 ? 1.667 2.208 -10.965 1.00 96.75 86 LEU A CA 1
ATOM 700 C C . LEU A 1 86 ? 2.395 3.159 -11.927 1.00 96.75 86 LEU A C 1
ATOM 702 O O . LEU A 1 86 ? 2.503 2.878 -13.130 1.00 96.75 86 LEU A O 1
ATOM 706 N N . LEU A 1 87 ? 2.897 4.283 -11.414 1.00 96.50 87 LEU A N 1
ATOM 707 C CA . LEU A 1 87 ? 3.660 5.260 -12.183 1.00 96.50 87 LEU A CA 1
ATOM 708 C C . LEU A 1 87 ? 4.940 4.638 -12.744 1.00 96.50 87 LEU A C 1
ATOM 710 O O . LEU A 1 87 ? 5.219 4.820 -13.934 1.00 96.50 87 LEU A O 1
ATOM 714 N N . LEU A 1 88 ? 5.673 3.859 -11.941 1.00 95.25 88 LEU A N 1
ATOM 715 C CA . LEU A 1 88 ? 6.875 3.133 -12.360 1.00 95.25 88 LEU A CA 1
ATOM 716 C C . LEU A 1 88 ? 6.572 2.139 -13.486 1.00 95.25 88 LEU A C 1
ATOM 718 O O . LEU A 1 88 ? 7.244 2.159 -14.519 1.00 95.25 88 LEU A O 1
ATOM 722 N N . ILE A 1 89 ? 5.519 1.327 -13.355 1.00 95.38 89 ILE A N 1
ATOM 723 C CA . ILE A 1 89 ? 5.122 0.332 -14.371 1.00 95.38 89 ILE A CA 1
ATOM 724 C C . ILE A 1 89 ? 4.791 0.999 -15.717 1.00 95.38 89 ILE A C 1
ATOM 726 O O . ILE A 1 89 ? 5.049 0.444 -16.793 1.00 95.38 89 ILE A O 1
ATOM 730 N N . LYS A 1 90 ? 4.249 2.219 -15.681 1.00 94.94 90 LYS A N 1
ATOM 731 C CA . LYS A 1 90 ? 3.902 2.997 -16.878 1.00 94.94 90 LYS A CA 1
ATOM 732 C C . LYS A 1 90 ? 5.087 3.727 -17.512 1.00 94.94 90 LYS A C 1
ATOM 734 O O . LYS A 1 90 ? 4.948 4.197 -18.646 1.00 94.94 90 LYS A O 1
ATOM 739 N N . LYS A 1 91 ? 6.250 3.819 -16.853 1.00 94.00 91 LYS A N 1
ATOM 740 C CA . LYS A 1 91 ? 7.424 4.503 -17.419 1.00 94.00 91 LYS A CA 1
ATOM 741 C C . LYS A 1 91 ? 7.898 3.832 -18.713 1.00 94.00 91 LYS A C 1
ATOM 743 O O . LYS A 1 91 ? 7.884 2.608 -18.888 1.00 94.00 91 LYS A O 1
ATOM 748 N N . LYS A 1 92 ? 8.369 4.674 -19.640 1.00 92.25 92 LYS A N 1
ATOM 749 C CA . LYS A 1 92 ? 9.018 4.230 -20.884 1.00 92.25 92 LYS A CA 1
ATOM 750 C C . LYS A 1 92 ? 10.377 3.589 -20.601 1.00 92.25 92 LYS A C 1
ATOM 752 O O . LYS A 1 92 ? 10.707 2.583 -21.230 1.00 92.25 92 LYS A O 1
ATOM 757 N N . ASP A 1 93 ? 11.112 4.135 -19.632 1.00 94.81 93 ASP A N 1
ATOM 758 C CA . ASP A 1 93 ? 12.399 3.601 -19.197 1.00 94.81 93 ASP A CA 1
ATOM 759 C C . ASP A 1 93 ? 12.267 2.149 -18.707 1.00 94.81 93 ASP A C 1
ATOM 761 O O . ASP A 1 93 ? 11.391 1.815 -17.907 1.00 94.81 93 ASP A O 1
ATOM 765 N N . ALA A 1 94 ? 13.116 1.267 -19.236 1.00 91.69 94 ALA A N 1
ATOM 766 C CA . ALA A 1 94 ? 13.032 -0.164 -18.967 1.00 91.69 94 ALA A CA 1
ATOM 767 C C . ALA A 1 94 ? 13.503 -0.534 -17.553 1.00 91.69 94 ALA A C 1
ATOM 769 O O . ALA A 1 94 ? 13.014 -1.520 -16.999 1.00 91.69 94 ALA A O 1
ATOM 770 N N . LYS A 1 95 ? 14.432 0.235 -16.968 1.00 91.19 95 LYS A N 1
ATOM 771 C CA . LYS A 1 95 ? 14.941 -0.005 -15.615 1.00 91.19 95 LYS A CA 1
ATOM 772 C C . LYS A 1 95 ? 13.877 0.371 -14.588 1.00 91.19 95 LYS A C 1
ATOM 774 O O . LYS A 1 95 ? 13.539 -0.460 -13.752 1.00 91.19 95 LYS A O 1
ATOM 779 N N . GLU A 1 96 ? 13.294 1.559 -14.707 1.00 92.25 96 GLU A N 1
ATOM 780 C CA . GLU A 1 96 ? 12.210 2.033 -13.837 1.00 92.25 96 GLU A CA 1
ATOM 781 C C . GLU A 1 96 ? 10.972 1.134 -13.937 1.00 92.25 96 GLU A C 1
ATOM 783 O O . GLU A 1 96 ? 10.432 0.689 -12.925 1.00 92.25 96 GLU A O 1
ATOM 788 N N . ARG A 1 97 ? 10.580 0.745 -15.157 1.00 94.25 97 ARG A N 1
ATOM 789 C CA . ARG A 1 97 ? 9.472 -0.200 -15.350 1.00 94.25 97 ARG A CA 1
ATOM 790 C C . ARG A 1 97 ? 9.735 -1.554 -14.696 1.00 94.25 97 ARG A C 1
ATOM 792 O O . ARG A 1 97 ? 8.820 -2.144 -14.125 1.00 94.25 97 ARG A O 1
ATOM 799 N N . ARG A 1 98 ? 10.971 -2.060 -14.768 1.00 92.25 98 ARG A N 1
ATOM 800 C CA . ARG A 1 98 ? 11.351 -3.316 -14.106 1.00 92.25 98 ARG A CA 1
ATOM 801 C C . ARG A 1 98 ? 11.252 -3.197 -12.585 1.00 92.25 98 ARG A C 1
ATOM 803 O O . ARG A 1 98 ? 10.811 -4.157 -11.967 1.00 92.25 98 ARG A O 1
ATOM 810 N N . LYS A 1 99 ? 11.614 -2.049 -12.003 1.00 91.56 99 LYS A N 1
ATOM 811 C CA . LYS A 1 99 ? 11.443 -1.786 -10.564 1.00 91.56 99 LYS A CA 1
ATOM 812 C C . LYS A 1 99 ? 9.972 -1.847 -10.159 1.00 91.56 99 LYS A C 1
ATOM 814 O O . LYS A 1 99 ? 9.623 -2.644 -9.298 1.00 91.56 99 LYS A O 1
ATOM 819 N N . GLY A 1 100 ? 9.104 -1.112 -10.859 1.00 93.69 100 GLY A N 1
ATOM 820 C CA . GLY A 1 100 ? 7.659 -1.158 -10.608 1.00 93.69 100 GLY A CA 1
ATOM 821 C C . GLY A 1 100 ? 7.082 -2.573 -10.737 1.00 93.69 100 GLY A C 1
ATOM 822 O O . GLY A 1 100 ? 6.336 -3.024 -9.878 1.00 93.69 100 GLY A O 1
ATOM 823 N N . MET A 1 101 ? 7.497 -3.321 -11.765 1.00 95.00 101 MET A N 1
ATOM 824 C CA . MET A 1 101 ? 7.062 -4.710 -11.956 1.00 95.00 101 MET A CA 1
ATOM 825 C C . MET A 1 101 ? 7.579 -5.659 -10.861 1.00 95.00 101 MET A C 1
ATOM 827 O O . MET A 1 101 ? 6.878 -6.596 -10.490 1.00 95.00 101 MET A O 1
ATOM 831 N N . LYS A 1 102 ? 8.796 -5.439 -10.342 1.00 93.06 102 LYS A N 1
ATOM 832 C CA . LYS A 1 102 ? 9.355 -6.212 -9.220 1.00 93.06 102 LYS A CA 1
ATOM 833 C C . LYS A 1 102 ? 8.519 -6.000 -7.955 1.00 93.06 102 LYS A C 1
ATOM 835 O O . LYS A 1 102 ? 8.143 -6.981 -7.323 1.00 93.06 102 LYS A O 1
ATOM 840 N N . LEU A 1 103 ? 8.197 -4.745 -7.637 1.00 93.31 103 LEU A N 1
ATOM 841 C CA . LEU A 1 103 ? 7.341 -4.379 -6.505 1.00 93.31 103 LEU A CA 1
ATOM 842 C C . LEU A 1 103 ? 5.942 -4.985 -6.636 1.00 93.31 103 LEU A C 1
ATOM 844 O O . LEU A 1 103 ? 5.484 -5.655 -5.717 1.00 93.31 103 LEU A O 1
ATOM 848 N N . PHE A 1 104 ? 5.305 -4.823 -7.801 1.00 95.12 104 PHE A N 1
ATOM 849 C CA . PHE A 1 104 ? 3.999 -5.420 -8.080 1.00 95.12 104 PHE A CA 1
ATOM 850 C C . PHE A 1 104 ? 3.998 -6.929 -7.836 1.00 95.12 104 PHE A C 1
ATOM 852 O O . PHE A 1 104 ? 3.165 -7.416 -7.080 1.00 95.12 104 PHE A O 1
ATOM 859 N N . ARG A 1 105 ? 4.954 -7.662 -8.423 1.00 94.12 105 ARG A N 1
ATOM 860 C CA . ARG A 1 105 ? 5.048 -9.118 -8.246 1.00 94.12 105 ARG A CA 1
ATOM 861 C C . ARG A 1 105 ? 5.204 -9.499 -6.789 1.00 94.12 105 ARG A C 1
ATOM 863 O O . ARG A 1 105 ? 4.502 -10.375 -6.328 1.00 94.12 105 ARG A O 1
ATOM 870 N N . LYS A 1 106 ? 6.048 -8.791 -6.044 1.00 93.19 106 LYS A N 1
ATOM 871 C CA . LYS A 1 106 ? 6.263 -9.078 -4.626 1.00 93.19 106 LYS A CA 1
ATOM 872 C C . LYS A 1 106 ? 4.987 -8.962 -3.784 1.00 93.19 106 LYS A C 1
ATOM 874 O O . LYS A 1 106 ? 4.811 -9.733 -2.845 1.00 93.19 106 LYS A O 1
ATOM 879 N N . ILE A 1 107 ? 4.121 -8.000 -4.102 1.00 94.69 107 ILE A N 1
ATOM 880 C CA . ILE A 1 107 ? 2.821 -7.826 -3.438 1.00 94.69 107 ILE A CA 1
ATOM 881 C C . ILE A 1 107 ? 1.829 -8.883 -3.946 1.00 94.69 107 ILE A C 1
ATOM 883 O O . ILE A 1 107 ? 1.148 -9.522 -3.152 1.00 94.69 107 ILE A O 1
ATOM 887 N N . ALA A 1 108 ? 1.785 -9.121 -5.259 1.00 94.81 108 ALA A N 1
ATOM 888 C CA . ALA A 1 108 ? 0.904 -10.110 -5.880 1.00 94.81 108 ALA A CA 1
ATOM 889 C C . ALA A 1 108 ? 1.212 -11.552 -5.434 1.00 94.81 108 ALA A C 1
ATOM 891 O O . ALA A 1 108 ? 0.291 -12.323 -5.185 1.00 94.81 108 ALA A O 1
ATOM 892 N N . ASP A 1 109 ? 2.489 -11.900 -5.254 1.00 93.00 109 ASP A N 1
ATOM 893 C CA . ASP A 1 109 ? 2.957 -13.205 -4.766 1.00 93.00 109 ASP A CA 1
ATOM 894 C C . ASP A 1 109 ? 2.468 -13.493 -3.332 1.00 93.00 109 ASP A C 1
ATOM 896 O O . ASP A 1 109 ? 2.426 -14.646 -2.908 1.00 93.00 109 ASP A O 1
ATOM 900 N N . GLN A 1 110 ? 2.064 -12.455 -2.594 1.00 90.75 110 GLN A N 1
ATOM 901 C CA . GLN A 1 110 ? 1.453 -12.550 -1.264 1.00 90.75 110 GLN A CA 1
ATOM 902 C C . GLN A 1 110 ?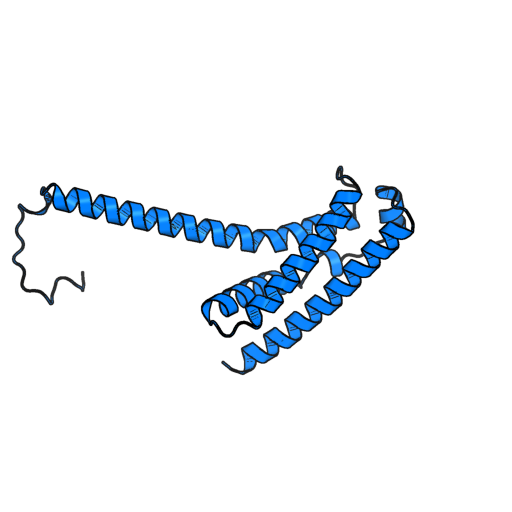 -0.082 -12.496 -1.301 1.00 90.75 110 GLN A C 1
ATOM 904 O O . GLN A 1 110 ? -0.723 -12.446 -0.256 1.00 90.75 110 GLN A O 1
ATOM 909 N N . GLY A 1 111 ? -0.687 -12.519 -2.491 1.00 92.06 111 GLY A N 1
ATOM 910 C CA . GLY A 1 111 ? -2.135 -12.413 -2.673 1.00 92.06 111 GLY A CA 1
ATOM 911 C C . GLY A 1 111 ? -2.657 -10.978 -2.788 1.00 92.06 111 GLY A C 1
ATOM 912 O O . GLY A 1 111 ? -3.866 -10.780 -2.778 1.00 92.06 111 GLY A O 1
ATOM 913 N N . GLY A 1 112 ? -1.777 -9.980 -2.924 1.00 94.56 112 GLY A N 1
ATOM 914 C CA . GLY A 1 112 ? -2.141 -8.566 -3.037 1.00 94.56 112 GLY A CA 1
ATOM 915 C C . GLY A 1 112 ? -2.015 -7.793 -1.713 1.00 94.56 112 GLY A C 1
ATOM 916 O O . GLY A 1 112 ? -1.397 -8.284 -0.769 1.00 94.56 112 GLY A O 1
ATOM 917 N N . PRO A 1 113 ? -2.559 -6.563 -1.624 1.00 96.50 113 PRO A N 1
ATOM 918 C CA . PRO A 1 113 ? -2.500 -5.745 -0.413 1.00 96.50 113 PRO A CA 1
ATOM 919 C C . PRO A 1 113 ? -3.241 -6.404 0.765 1.00 96.50 113 PRO A C 1
ATOM 921 O O . PRO A 1 113 ? -4.471 -6.475 0.753 1.00 96.50 113 PRO A O 1
ATOM 924 N N . PRO A 1 114 ? -2.544 -6.859 1.818 1.00 95.25 114 PRO A N 1
ATOM 925 C CA . PRO A 1 114 ? -3.126 -7.766 2.813 1.00 95.25 114 PRO A CA 1
ATOM 926 C C . PRO A 1 114 ? -4.244 -7.125 3.649 1.00 95.25 114 PRO A C 1
ATOM 928 O O . PRO A 1 114 ? -5.205 -7.802 4.010 1.00 95.25 114 PRO A O 1
ATOM 931 N N . HIS A 1 115 ? -4.175 -5.816 3.906 1.00 94.81 115 HIS A N 1
ATOM 932 C CA . HIS A 1 115 ? -5.215 -5.077 4.628 1.00 94.81 115 HIS A CA 1
ATOM 933 C C . HIS A 1 115 ? -6.540 -4.956 3.849 1.00 94.81 115 HIS A C 1
ATOM 935 O O . HIS A 1 115 ? -7.572 -4.693 4.454 1.00 94.81 115 HIS A O 1
ATOM 941 N N . LEU A 1 116 ? -6.548 -5.162 2.524 1.00 95.62 116 LEU A N 1
ATOM 942 C CA . LEU A 1 116 ? -7.778 -5.127 1.717 1.00 95.62 116 LEU A CA 1
ATOM 943 C C . LEU A 1 116 ? -8.573 -6.433 1.753 1.00 95.62 116 LEU A C 1
ATOM 945 O O . LEU A 1 116 ? -9.765 -6.418 1.432 1.00 95.62 116 LEU A O 1
ATOM 949 N N . TYR A 1 117 ? -7.907 -7.532 2.107 1.00 92.69 117 TYR A N 1
ATOM 950 C CA . TYR A 1 117 ? -8.472 -8.883 2.177 1.00 92.69 117 TYR A CA 1
ATOM 951 C C . TYR A 1 117 ? -8.675 -9.361 3.617 1.00 92.69 117 TYR A C 1
ATOM 953 O O . TYR A 1 117 ? -9.066 -10.505 3.843 1.00 92.69 117 TYR A O 1
ATOM 961 N N . ALA A 1 118 ? -8.375 -8.505 4.591 1.00 91.44 118 ALA A N 1
ATOM 962 C CA . ALA A 1 118 ? -8.655 -8.765 5.988 1.00 91.44 118 ALA A CA 1
ATOM 963 C C . ALA A 1 118 ? -10.166 -8.680 6.253 1.00 91.44 118 ALA A C 1
ATOM 965 O O . ALA A 1 118 ? -10.855 -7.824 5.693 1.00 91.44 118 ALA A O 1
ATOM 966 N N . ASP A 1 119 ? -10.666 -9.562 7.116 1.00 92.00 119 ASP A N 1
ATOM 967 C CA . ASP A 1 119 ? -12.036 -9.492 7.620 1.00 92.00 119 ASP A CA 1
ATOM 968 C C . ASP A 1 119 ? -12.098 -8.398 8.693 1.00 92.00 119 ASP A C 1
ATOM 970 O O . ASP A 1 119 ? -11.699 -8.612 9.836 1.00 92.00 119 ASP A O 1
ATOM 974 N N . ILE A 1 120 ? -12.455 -7.182 8.274 1.00 92.75 120 ILE A N 1
ATOM 975 C CA . ILE A 1 120 ? -12.408 -5.983 9.116 1.00 92.75 120 ILE A CA 1
ATOM 976 C C . ILE A 1 120 ? -13.811 -5.648 9.608 1.00 92.75 120 ILE A C 1
ATOM 978 O O . ILE A 1 120 ? -14.669 -5.208 8.833 1.00 92.75 120 ILE A O 1
ATOM 982 N N . ASP A 1 121 ? -14.006 -5.756 10.920 1.00 94.00 121 ASP A N 1
ATOM 983 C CA . ASP A 1 121 ? -15.151 -5.162 11.596 1.00 94.00 121 ASP A CA 1
ATOM 984 C C . ASP A 1 121 ? -14.878 -3.671 11.855 1.00 94.00 121 ASP A C 1
ATOM 986 O O . ASP A 1 121 ? -14.142 -3.267 12.756 1.00 94.00 121 ASP A O 1
ATOM 990 N N . PHE A 1 122 ? -15.477 -2.812 11.031 1.00 93.00 122 PHE A N 1
ATOM 991 C CA . PHE A 1 122 ? -15.309 -1.366 11.163 1.00 93.00 122 PHE A CA 1
ATOM 992 C C . PHE A 1 122 ? -15.943 -0.784 12.430 1.00 93.00 122 PHE A C 1
ATOM 994 O O . PHE A 1 122 ? -15.552 0.317 12.827 1.00 93.00 122 PHE A O 1
ATOM 1001 N N . ASP A 1 123 ? -16.926 -1.453 13.030 1.00 94.06 123 ASP A N 1
ATOM 1002 C CA . ASP A 1 123 ? -17.481 -1.016 14.306 1.00 94.06 123 ASP A CA 1
ATOM 1003 C C . ASP A 1 123 ? -16.496 -1.343 15.436 1.00 94.06 123 ASP A C 1
ATOM 1005 O O . ASP A 1 123 ? -16.226 -0.470 16.263 1.00 94.06 123 ASP A O 1
ATOM 1009 N N . GLU A 1 124 ? -15.834 -2.504 15.387 1.00 93.62 124 GLU A N 1
ATOM 1010 C CA . GLU A 1 124 ? -14.737 -2.839 16.305 1.00 93.62 124 GLU A CA 1
ATOM 1011 C C . GLU A 1 124 ? -13.555 -1.868 16.159 1.00 93.62 124 GLU A C 1
ATOM 1013 O O . GLU A 1 124 ? -13.123 -1.269 17.142 1.00 93.62 124 GLU A O 1
ATOM 1018 N N . VAL A 1 125 ? -13.074 -1.606 14.937 1.00 93.19 125 VAL A N 1
ATOM 1019 C CA . VAL A 1 125 ? -11.978 -0.641 14.692 1.00 93.19 125 VAL A CA 1
ATOM 1020 C C . VAL A 1 125 ? -12.312 0.740 15.255 1.00 93.19 125 VAL A C 1
ATOM 1022 O O . VAL A 1 125 ? -11.466 1.415 15.853 1.00 93.19 125 VAL A O 1
ATOM 1025 N N . LYS A 1 126 ? -13.563 1.176 15.089 1.00 95.12 126 LYS A N 1
ATOM 1026 C CA . LYS A 1 126 ? -14.037 2.448 15.631 1.00 95.12 126 LYS A CA 1
ATOM 1027 C C . LYS A 1 126 ? -13.962 2.470 17.157 1.00 95.12 126 LYS A C 1
ATOM 1029 O O . LYS A 1 126 ? -13.575 3.496 17.714 1.00 95.12 126 LYS A O 1
ATOM 1034 N N . GLU A 1 127 ? -14.331 1.381 17.824 1.00 93.25 127 GLU A N 1
ATOM 1035 C CA . GLU A 1 127 ? -14.260 1.261 19.282 1.00 93.25 127 GLU A CA 1
ATOM 1036 C C . GLU A 1 127 ? -12.817 1.170 19.789 1.00 93.25 127 GLU A C 1
ATOM 1038 O O . GLU A 1 127 ? -12.461 1.869 20.740 1.00 93.25 127 GLU A O 1
ATOM 1043 N N . LEU A 1 128 ? -11.966 0.387 19.120 1.00 91.00 128 LEU A N 1
ATOM 1044 C CA . LEU A 1 128 ? -10.561 0.180 19.481 1.00 91.00 128 LEU A CA 1
ATOM 1045 C C . LEU A 1 128 ? -9.756 1.482 19.511 1.00 91.00 128 LEU A C 1
ATOM 1047 O O . LEU A 1 128 ? -8.964 1.698 20.433 1.00 91.00 128 LEU A O 1
ATOM 1051 N N . TYR A 1 129 ? -9.985 2.347 18.522 1.00 92.06 129 TYR A N 1
ATOM 1052 C CA . TYR A 1 129 ? -9.236 3.588 18.319 1.00 92.06 129 TYR A CA 1
ATOM 1053 C C . TYR A 1 129 ? -10.023 4.856 18.676 1.00 92.06 129 TYR A C 1
ATOM 1055 O O . TYR A 1 129 ? -9.486 5.961 18.609 1.00 92.06 129 TYR A O 1
ATOM 1063 N N . GLY A 1 130 ? -11.298 4.730 19.052 1.00 92.94 130 GLY A N 1
ATOM 1064 C CA . GLY A 1 130 ? -12.159 5.874 19.361 1.00 92.94 130 GLY A CA 1
ATOM 1065 C C . GLY A 1 130 ? -12.402 6.801 18.164 1.00 92.94 130 GLY A C 1
ATOM 1066 O O . GLY A 1 130 ? -12.601 8.006 18.347 1.00 92.94 130 GLY A O 1
ATOM 1067 N N . PHE A 1 131 ? -12.371 6.267 16.938 1.00 94.38 131 PHE A N 1
ATOM 1068 C CA . PHE A 1 131 ? -12.519 7.067 15.725 1.00 94.38 131 PHE A CA 1
ATOM 1069 C C . PHE A 1 131 ? -13.889 7.742 15.646 1.00 94.38 131 PHE A C 1
ATOM 1071 O O . PHE A 1 131 ? -14.954 7.153 15.869 1.00 94.38 131 PHE A O 1
ATOM 1078 N N . LYS A 1 132 ? -13.890 9.006 15.231 1.00 94.50 132 LYS A N 1
ATOM 1079 C CA . LYS A 1 132 ? -15.117 9.730 14.912 1.00 94.50 132 LYS A CA 1
ATOM 1080 C C . LYS A 1 132 ? -15.670 9.235 13.583 1.00 94.50 132 LYS A C 1
ATOM 1082 O O . LYS A 1 132 ? -14.959 8.742 12.711 1.00 94.50 132 LYS A O 1
ATOM 1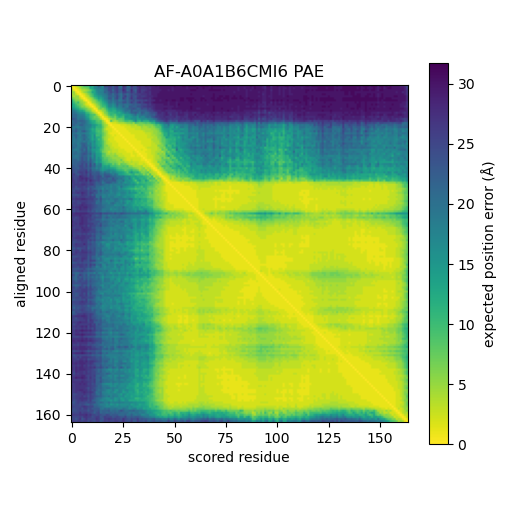087 N N . ARG A 1 133 ? -16.963 9.491 13.362 1.00 93.62 133 ARG A N 1
ATOM 1088 C CA . ARG A 1 133 ? -17.649 9.158 12.100 1.00 93.62 133 ARG A CA 1
ATOM 1089 C C . ARG A 1 133 ? -16.892 9.649 10.859 1.00 93.62 133 ARG A C 1
ATOM 1091 O O . ARG A 1 133 ? -16.842 8.934 9.868 1.00 93.62 133 ARG A O 1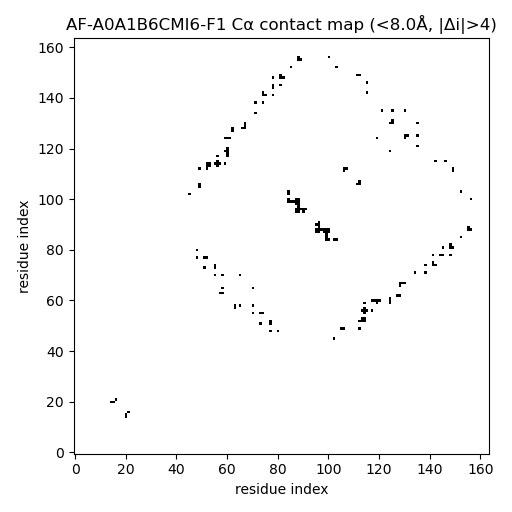
ATOM 1098 N N . LYS A 1 134 ? -16.309 10.852 10.911 1.00 93.38 134 LYS A N 1
ATOM 1099 C CA . LYS A 1 134 ? -15.528 11.417 9.798 1.00 93.38 134 LYS A CA 1
ATOM 1100 C C . LYS A 1 134 ? -14.273 10.589 9.497 1.00 93.38 134 LYS A C 1
ATOM 1102 O O . LYS A 1 134 ? -13.987 10.342 8.335 1.00 93.38 134 LYS A O 1
ATOM 1107 N N . GLU A 1 135 ? -13.554 10.148 10.524 1.00 93.19 135 GLU A N 1
ATOM 1108 C CA . GLU A 1 135 ? -12.345 9.331 10.367 1.00 93.19 135 GLU A CA 1
ATOM 1109 C C . GLU A 1 135 ? -12.697 7.952 9.812 1.00 93.19 135 GLU A C 1
ATOM 1111 O O . GLU A 1 135 ? -12.072 7.510 8.856 1.00 93.19 135 GLU A O 1
ATOM 1116 N N . MET A 1 136 ? -13.782 7.339 10.295 1.00 95.88 136 MET A N 1
ATOM 1117 C CA . MET A 1 136 ? -14.270 6.069 9.746 1.00 95.88 136 MET A CA 1
ATOM 1118 C C . MET A 1 136 ? -14.667 6.165 8.271 1.00 95.88 136 MET A C 1
ATOM 1120 O O . MET A 1 136 ? -14.421 5.236 7.506 1.00 95.88 136 MET A O 1
ATOM 1124 N N . LEU A 1 137 ? -15.274 7.280 7.851 1.00 95.00 137 LEU A N 1
ATOM 1125 C CA . LEU A 1 137 ? -15.564 7.521 6.435 1.00 95.00 137 LEU A CA 1
ATOM 1126 C C . LEU A 1 137 ? -14.277 7.649 5.615 1.00 95.00 137 LEU A C 1
ATOM 1128 O O . LEU A 1 137 ? -14.196 7.064 4.541 1.00 95.00 137 LEU A O 1
ATOM 1132 N N . ASN A 1 138 ? -13.271 8.356 6.134 1.00 94.00 138 ASN A N 1
ATOM 1133 C CA . ASN A 1 138 ? -11.977 8.486 5.468 1.00 94.00 138 ASN A CA 1
ATOM 1134 C C . ASN A 1 138 ? -11.274 7.132 5.325 1.00 94.00 138 ASN A C 1
ATOM 1136 O O . ASN A 1 138 ? -10.796 6.831 4.239 1.00 94.00 138 ASN A O 1
ATOM 1140 N N . ILE A 1 139 ? -11.256 6.311 6.381 1.00 96.12 139 ILE A N 1
ATOM 1141 C CA . ILE A 1 139 ? -10.668 4.961 6.366 1.00 96.12 139 ILE A CA 1
ATOM 1142 C C . ILE A 1 139 ? -11.353 4.095 5.303 1.00 96.12 139 ILE A C 1
ATOM 1144 O O . ILE A 1 139 ? -10.689 3.503 4.457 1.00 96.12 139 ILE A O 1
ATOM 1148 N N . LYS A 1 140 ? -12.691 4.065 5.289 1.00 96.50 140 LYS A N 1
ATOM 1149 C CA . LYS A 1 140 ? -13.446 3.302 4.283 1.00 96.50 140 LYS A CA 1
ATOM 1150 C C . LYS A 1 140 ? -13.178 3.804 2.862 1.00 96.50 140 LYS A C 1
ATOM 1152 O O . LYS A 1 140 ? -13.033 2.987 1.958 1.00 96.50 140 LYS A O 1
ATOM 1157 N N . SER A 1 141 ? -13.094 5.124 2.679 1.00 96.94 141 SER A N 1
ATOM 1158 C CA . SER A 1 141 ? -12.783 5.739 1.384 1.00 96.94 141 SER A CA 1
ATOM 1159 C C . SER A 1 141 ? -11.402 5.323 0.895 1.00 96.94 141 SER A C 1
ATOM 1161 O O . SER A 1 141 ? -11.303 4.741 -0.176 1.00 96.94 141 SER A O 1
ATOM 1163 N N . ILE A 1 142 ? -10.351 5.529 1.698 1.00 97.88 142 ILE A N 1
ATOM 1164 C CA . ILE A 1 142 ? -8.980 5.233 1.267 1.00 97.88 142 ILE A CA 1
ATOM 1165 C C . ILE A 1 142 ? -8.772 3.735 1.024 1.00 97.88 142 ILE A C 1
ATOM 1167 O O . ILE A 1 142 ? -8.066 3.363 0.093 1.00 97.88 142 ILE A O 1
ATOM 1171 N N . MET A 1 143 ? -9.434 2.855 1.784 1.00 97.50 143 MET A N 1
ATOM 1172 C CA . MET A 1 143 ? -9.415 1.415 1.508 1.00 97.50 143 MET A CA 1
ATOM 1173 C C . MET A 1 143 ? -10.075 1.068 0.169 1.00 97.50 143 MET A C 1
ATOM 1175 O O . MET A 1 143 ? -9.585 0.200 -0.552 1.00 97.50 143 MET A O 1
ATOM 1179 N N . ASN A 1 144 ? -11.179 1.733 -0.178 1.00 97.62 144 ASN A N 1
ATOM 1180 C CA . ASN A 1 144 ? -11.811 1.548 -1.478 1.00 97.62 144 ASN A CA 1
ATOM 1181 C C . ASN A 1 144 ? -10.928 2.082 -2.615 1.00 97.62 144 ASN A C 1
ATOM 1183 O O . ASN A 1 144 ? -10.675 1.357 -3.572 1.00 97.62 144 ASN A O 1
ATOM 1187 N N . ASP A 1 145 ? -10.382 3.288 -2.463 1.00 98.19 145 ASP A N 1
ATOM 1188 C CA . ASP A 1 145 ? -9.476 3.900 -3.441 1.00 98.19 145 ASP A CA 1
ATOM 1189 C C . ASP A 1 145 ? -8.225 3.029 -3.657 1.00 98.19 145 ASP A C 1
ATOM 1191 O O . ASP A 1 145 ? -7.765 2.835 -4.783 1.00 98.19 145 ASP A O 1
ATOM 1195 N N . THR A 1 146 ? -7.703 2.429 -2.583 1.00 98.31 146 THR A N 1
ATOM 1196 C CA . THR A 1 146 ? -6.571 1.491 -2.638 1.00 98.31 146 THR A CA 1
ATOM 1197 C C . THR A 1 146 ? -6.932 0.208 -3.389 1.00 98.31 146 THR A C 1
ATOM 1199 O O . THR A 1 146 ? -6.108 -0.298 -4.153 1.00 98.31 146 THR A O 1
ATOM 1202 N N . ARG A 1 147 ? -8.160 -0.308 -3.232 1.00 98.25 147 ARG A N 1
ATOM 1203 C CA . ARG A 1 147 ? -8.650 -1.470 -3.991 1.00 98.25 147 ARG A CA 1
ATOM 1204 C C . ARG A 1 147 ? -8.746 -1.168 -5.482 1.00 98.25 147 ARG A C 1
ATOM 1206 O O . ARG A 1 147 ? -8.175 -1.902 -6.283 1.00 98.25 147 ARG A O 1
ATOM 1213 N N . GLU A 1 148 ? -9.383 -0.061 -5.847 1.00 98.25 148 GLU A N 1
ATOM 1214 C CA . GLU A 1 148 ? -9.500 0.373 -7.245 1.00 98.25 148 GLU A CA 1
ATOM 1215 C C . GLU A 1 148 ? -8.122 0.605 -7.887 1.00 98.25 148 GLU A C 1
ATOM 1217 O O . GLU A 1 148 ? -7.873 0.247 -9.045 1.00 98.25 148 GLU A O 1
ATOM 1222 N N . LEU A 1 149 ? -7.186 1.178 -7.125 1.00 98.25 149 LEU A N 1
ATOM 1223 C CA . LEU A 1 149 ? -5.810 1.368 -7.565 1.00 98.25 149 LEU A CA 1
ATOM 1224 C C . LEU A 1 149 ? -5.095 0.032 -7.799 1.00 98.25 149 LEU A C 1
ATOM 1226 O O . LEU A 1 149 ? -4.403 -0.113 -8.811 1.00 98.25 149 LEU A O 1
ATOM 1230 N N . TRP A 1 150 ? -5.270 -0.940 -6.901 1.00 98.00 150 TRP A N 1
ATOM 1231 C CA . TRP A 1 150 ? -4.686 -2.271 -7.043 1.00 98.00 150 TRP A CA 1
ATOM 1232 C C . TRP A 1 150 ? -5.197 -2.993 -8.295 1.00 98.00 150 TRP A C 1
ATOM 1234 O O . TRP A 1 150 ? -4.389 -3.419 -9.121 1.00 98.00 150 TRP A O 1
ATOM 1244 N N . GLU A 1 151 ? -6.511 -3.020 -8.515 1.00 97.44 151 GLU A N 1
ATOM 1245 C CA . GLU A 1 151 ? -7.120 -3.606 -9.720 1.00 97.44 151 GLU A CA 1
ATOM 1246 C C . GLU A 1 151 ? -6.566 -2.956 -11.001 1.00 97.44 151 GLU A C 1
ATOM 1248 O O . GLU A 1 151 ? -6.228 -3.614 -11.990 1.00 97.44 151 GLU A O 1
ATOM 1253 N N . ARG A 1 152 ? -6.379 -1.631 -10.986 1.00 97.25 152 ARG A N 1
ATOM 1254 C CA . ARG A 1 152 ? -5.762 -0.905 -12.103 1.00 97.25 152 ARG A CA 1
ATOM 1255 C C . ARG A 1 152 ? -4.303 -1.309 -12.328 1.00 97.25 152 ARG A C 1
ATOM 1257 O O . ARG A 1 152 ? -3.858 -1.346 -13.482 1.00 97.25 152 ARG A O 1
ATOM 1264 N N . ILE A 1 153 ? -3.541 -1.567 -11.266 1.00 96.94 153 ILE A N 1
ATOM 1265 C CA . ILE A 1 153 ? -2.161 -2.056 -11.357 1.00 96.94 153 ILE A CA 1
ATOM 1266 C C . ILE A 1 153 ? -2.135 -3.451 -11.983 1.00 96.94 153 ILE A C 1
ATOM 1268 O O . ILE A 1 153 ? -1.325 -3.667 -12.889 1.00 96.94 153 ILE A O 1
ATOM 1272 N N . GLU A 1 154 ? -3.020 -4.359 -11.572 1.00 96.44 154 GLU A N 1
ATOM 1273 C CA . GLU A 1 154 ? -3.130 -5.708 -12.142 1.00 96.44 154 GLU A CA 1
ATOM 1274 C C . GLU A 1 154 ? -3.393 -5.644 -13.652 1.00 96.44 154 GLU A C 1
ATOM 1276 O O . GLU A 1 154 ? -2.599 -6.156 -14.449 1.00 96.44 154 GLU A O 1
ATOM 1281 N N . LEU A 1 155 ? -4.413 -4.884 -14.066 1.00 95.69 155 LEU A N 1
ATOM 1282 C CA . LEU A 1 155 ? -4.771 -4.701 -15.478 1.00 95.69 155 LEU A CA 1
ATOM 1283 C C . LEU A 1 155 ? -3.606 -4.161 -16.319 1.00 95.69 155 LEU A C 1
ATOM 1285 O O . LEU A 1 155 ? -3.312 -4.648 -17.419 1.00 95.69 155 LEU A O 1
ATOM 1289 N N . VAL A 1 156 ? -2.916 -3.132 -15.819 1.00 94.44 156 VAL A N 1
ATOM 1290 C CA . VAL A 1 156 ? -1.773 -2.545 -16.527 1.00 94.44 156 VAL A CA 1
ATOM 1291 C C . VAL A 1 156 ? -0.617 -3.541 -16.594 1.00 94.44 156 VAL A C 1
ATOM 1293 O O . VAL A 1 156 ? 0.019 -3.654 -17.647 1.00 94.44 156 VAL A O 1
ATOM 1296 N N . SER A 1 157 ? -0.358 -4.280 -15.520 1.00 92.38 157 SER A N 1
ATOM 1297 C CA . SER A 1 157 ? 0.746 -5.236 -15.431 1.00 92.38 157 SER A CA 1
ATOM 1298 C C . SER A 1 157 ? 0.565 -6.413 -16.386 1.00 92.38 157 SER A C 1
ATOM 1300 O O . SER A 1 157 ? 1.480 -6.715 -17.160 1.00 92.38 157 SER A O 1
ATOM 1302 N N . GLU A 1 158 ? -0.631 -7.001 -16.441 1.00 90.38 158 GLU A N 1
ATOM 1303 C CA . GLU A 1 158 ? -0.959 -8.074 -17.384 1.00 90.38 158 GLU A CA 1
ATOM 1304 C C . GLU A 1 158 ? -0.774 -7.637 -18.841 1.00 90.38 158 GLU A C 1
ATOM 1306 O O . GLU A 1 158 ? -0.172 -8.346 -19.654 1.00 90.38 158 GLU A O 1
ATOM 1311 N N . SER A 1 159 ? -1.226 -6.422 -19.173 1.00 85.38 159 SER A N 1
ATOM 1312 C CA . SER A 1 159 ? -1.101 -5.871 -20.527 1.00 85.38 159 SER A CA 1
ATOM 1313 C C . SER A 1 159 ? 0.356 -5.716 -20.981 1.00 85.38 159 SER A C 1
ATOM 1315 O O . SER A 1 159 ? 0.644 -5.754 -22.181 1.00 85.38 159 SER A O 1
ATOM 1317 N N . LYS A 1 160 ? 1.284 -5.525 -20.033 1.00 80.12 160 LYS A N 1
ATOM 1318 C CA . LYS A 1 160 ? 2.723 -5.387 -20.288 1.00 80.12 160 LYS A CA 1
ATOM 1319 C C . LYS A 1 160 ? 3.423 -6.737 -20.366 1.00 80.12 160 LYS A C 1
ATOM 1321 O O . LYS A 1 160 ? 4.367 -6.854 -21.142 1.00 80.12 160 LYS A O 1
ATOM 1326 N N . MET A 1 161 ? 2.959 -7.739 -19.619 1.00 75.44 161 MET A N 1
ATOM 1327 C CA . MET A 1 161 ? 3.510 -9.096 -19.675 1.00 75.44 161 MET A CA 1
ATOM 1328 C C . MET A 1 161 ? 3.207 -9.799 -21.002 1.00 75.44 161 MET A C 1
ATOM 1330 O O . MET A 1 161 ? 4.060 -10.519 -21.495 1.00 75.44 161 MET A O 1
ATOM 1334 N N . ARG A 1 162 ? 2.059 -9.528 -21.641 1.00 70.06 162 ARG A N 1
ATOM 1335 C CA . ARG A 1 162 ? 1.694 -10.125 -22.946 1.00 70.06 162 ARG A CA 1
ATOM 1336 C C . ARG A 1 162 ? 2.449 -9.561 -24.164 1.00 70.06 162 ARG A C 1
ATOM 1338 O O . ARG A 1 162 ? 2.230 -10.032 -25.273 1.00 70.06 162 ARG A O 1
ATOM 1345 N N . ARG A 1 163 ? 3.270 -8.514 -24.001 1.00 59.50 163 ARG A N 1
ATOM 1346 C CA . ARG A 1 163 ? 3.999 -7.844 -25.106 1.00 59.50 163 ARG A CA 1
ATOM 1347 C C . ARG A 1 163 ? 5.495 -8.178 -25.156 1.00 59.50 163 ARG A C 1
ATOM 1349 O O . ARG A 1 163 ? 6.195 -7.618 -25.998 1.00 59.50 163 ARG A O 1
ATOM 1356 N N . HIS A 1 164 ? 5.974 -9.010 -24.238 1.00 47.25 164 HIS A N 1
ATOM 1357 C CA . HIS A 1 164 ? 7.343 -9.519 -24.186 1.00 47.25 164 HIS A CA 1
ATOM 1358 C C . HIS A 1 164 ? 7.344 -11.009 -24.496 1.00 47.25 164 HIS A C 1
ATOM 1360 O O . HIS A 1 164 ? 8.350 -11.445 -25.091 1.00 47.25 164 HIS A O 1
#